Protein AF-A0A7V3RG57-F1 (afdb_monomer)

Solvent-accessible surface area (backbone atoms only — not comparable to full-atom values): 7496 Å² total; per-residue (Å²): 135,87,80,81,67,85,70,52,44,67,49,101,83,71,51,77,43,74,55,89,74,89,72,95,74,87,88,83,88,68,92,80,63,77,77,47,62,71,46,67,75,69,50,82,50,86,80,68,70,73,70,82,78,55,63,65,58,52,50,52,50,59,64,67,59,53,57,80,82,33,47,90,74,74,44,50,57,69,56,53,52,50,53,44,53,37,52,78,68,70,47,84,81,60,67,86,41,69,68,46,42,53,53,51,54,54,49,52,56,62,76,76,104

Sequence (113 aa):
MRHNDNKFDYDNQGIAHRKHIVVNRIRYIGKESNNIDESYVFGIDDDSYLEYENIEDFKQWILLLKPKDVRDKRISERELKRQKAKIRKGKQLNPKVKIIKILLQLYKEVELG

Structure (mmCIF, N/CA/C/O backbone):
data_AF-A0A7V3RG57-F1
#
_entry.id   AF-A0A7V3RG57-F1
#
loop_
_atom_site.group_PDB
_atom_site.id
_atom_site.type_symbol
_atom_site.label_atom_id
_atom_site.label_alt_id
_atom_site.label_comp_id
_atom_site.label_asym_id
_atom_site.label_entity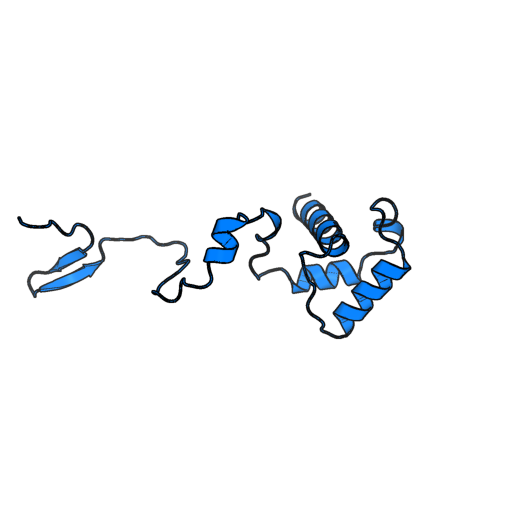_id
_atom_site.label_seq_id
_atom_site.pdbx_PDB_ins_code
_atom_site.Cartn_x
_atom_site.Cartn_y
_atom_site.Cartn_z
_atom_site.occupancy
_atom_site.B_iso_or_equiv
_atom_site.auth_seq_id
_atom_site.auth_comp_id
_atom_site.auth_asym_id
_atom_site.auth_atom_id
_atom_site.pdbx_PDB_model_num
ATOM 1 N N . MET A 1 1 ? -35.970 46.888 3.301 1.00 45.44 1 MET A N 1
ATOM 2 C CA . MET A 1 1 ? -35.795 45.666 2.488 1.00 45.44 1 MET A CA 1
ATOM 3 C C . MET A 1 1 ? -35.781 44.483 3.455 1.00 45.44 1 MET A C 1
ATOM 5 O O . MET A 1 1 ? -34.825 44.343 4.203 1.00 45.44 1 MET A O 1
ATOM 9 N N . ARG A 1 2 ? -36.894 43.744 3.596 1.00 48.59 2 ARG A N 1
ATOM 10 C CA . ARG A 1 2 ? -36.980 42.590 4.515 1.00 48.59 2 ARG A CA 1
ATOM 11 C C . ARG A 1 2 ? -36.276 41.406 3.849 1.00 48.59 2 ARG A C 1
ATOM 13 O O . ARG A 1 2 ? -36.762 40.910 2.839 1.00 48.59 2 ARG A O 1
ATOM 20 N N . HIS A 1 3 ? -35.134 40.989 4.384 1.00 51.72 3 HIS A N 1
ATOM 21 C CA . HIS A 1 3 ? -34.475 39.759 3.954 1.00 51.72 3 HIS A CA 1
ATOM 22 C C . HIS A 1 3 ? -35.269 38.582 4.527 1.00 51.72 3 HIS A C 1
ATOM 24 O O . HIS A 1 3 ? -35.301 38.393 5.739 1.00 51.72 3 HIS A O 1
ATOM 30 N N . ASN A 1 4 ? -35.971 37.843 3.668 1.00 55.81 4 ASN A N 1
ATOM 31 C CA . ASN A 1 4 ? -36.643 36.611 4.063 1.00 55.81 4 ASN A CA 1
ATOM 32 C C . ASN A 1 4 ? -35.574 35.533 4.301 1.00 55.81 4 ASN A C 1
ATOM 34 O O . ASN A 1 4 ? -35.022 34.991 3.340 1.00 55.81 4 ASN A O 1
ATOM 38 N N . ASP A 1 5 ? -35.233 35.275 5.563 1.00 55.19 5 ASP A N 1
ATOM 39 C CA . ASP A 1 5 ? -34.288 34.220 5.918 1.00 55.19 5 ASP A CA 1
ATOM 40 C C . ASP A 1 5 ? -34.995 32.859 5.888 1.00 55.19 5 ASP A C 1
ATOM 42 O O . ASP A 1 5 ? -35.575 32.395 6.865 1.00 55.19 5 ASP A O 1
ATOM 46 N N . ASN A 1 6 ? -34.954 32.211 4.724 1.00 61.53 6 ASN A N 1
ATOM 47 C CA . ASN A 1 6 ? -35.569 30.903 4.487 1.00 61.53 6 ASN A CA 1
ATOM 48 C C . ASN A 1 6 ? -34.869 29.734 5.212 1.00 61.53 6 ASN A C 1
ATOM 50 O O . ASN A 1 6 ? -35.263 28.589 4.996 1.00 61.53 6 ASN A O 1
ATOM 54 N N . LYS A 1 7 ? -33.826 29.971 6.021 1.00 58.88 7 LYS A N 1
ATOM 55 C CA . LYS A 1 7 ? -33.012 28.909 6.643 1.00 58.88 7 LYS A CA 1
ATOM 56 C C . LYS A 1 7 ? -33.567 28.384 7.971 1.00 58.88 7 LYS A C 1
ATOM 58 O O . LYS A 1 7 ? -33.205 27.278 8.374 1.00 58.88 7 LYS A O 1
ATOM 63 N N . PHE A 1 8 ? -34.435 29.144 8.633 1.00 62.72 8 PHE A N 1
ATOM 64 C CA . PHE A 1 8 ? -34.979 28.812 9.951 1.00 62.72 8 PHE A CA 1
ATOM 65 C C . PHE A 1 8 ? -36.493 29.021 9.973 1.00 62.72 8 PHE A C 1
ATOM 67 O O . PHE A 1 8 ? -37.012 29.895 9.281 1.00 62.72 8 PHE A O 1
ATOM 74 N N . ASP A 1 9 ? -37.192 28.201 10.750 1.00 67.00 9 ASP A N 1
ATOM 75 C CA . ASP A 1 9 ? -38.556 28.483 11.193 1.00 67.00 9 ASP A CA 1
ATOM 76 C C . ASP A 1 9 ? -38.505 29.002 12.626 1.00 67.00 9 ASP A C 1
ATOM 78 O O . ASP A 1 9 ? -37.597 28.662 13.378 1.00 67.00 9 ASP A O 1
ATOM 82 N N . TYR A 1 10 ? -39.469 29.823 13.018 1.00 69.81 10 TYR A N 1
ATOM 83 C CA . TYR A 1 10 ? -39.584 30.316 14.388 1.00 69.81 10 TYR A CA 1
ATOM 84 C C . TYR A 1 10 ? -40.902 29.832 14.974 1.00 69.81 10 TYR A C 1
ATOM 86 O O . TYR A 1 10 ? -41.928 29.877 14.294 1.00 69.81 10 TYR A O 1
ATOM 94 N N . ASP A 1 11 ? -40.881 29.372 16.223 1.00 71.88 11 ASP A N 1
ATOM 95 C CA . ASP A 1 11 ? -42.119 29.096 16.945 1.00 71.88 11 ASP A CA 1
ATOM 96 C C . ASP A 1 11 ? -42.743 30.377 17.524 1.00 71.88 11 ASP A C 1
ATOM 98 O O . ASP A 1 11 ? -42.155 31.463 17.522 1.00 71.88 11 ASP A O 1
ATOM 102 N N . ASN A 1 12 ? -43.961 30.242 18.051 1.00 70.81 12 ASN A N 1
ATOM 103 C CA . ASN A 1 12 ? -44.721 31.351 18.632 1.00 70.81 12 ASN A CA 1
ATOM 104 C C . ASN A 1 12 ? -44.100 31.913 19.929 1.00 70.81 12 ASN A C 1
ATOM 106 O O . ASN A 1 12 ? -44.636 32.867 20.489 1.00 70.81 12 ASN A O 1
ATOM 110 N N . GLN A 1 13 ? -43.000 31.330 20.418 1.00 71.69 13 GLN A N 1
ATOM 111 C CA . GLN A 1 13 ? -42.225 31.809 21.564 1.00 71.69 13 GLN A CA 1
ATOM 112 C C . GLN A 1 13 ? -40.908 32.478 21.130 1.00 71.69 13 GLN A C 1
ATOM 114 O O . GLN A 1 13 ? -40.136 32.929 21.975 1.00 71.69 13 GLN A O 1
ATOM 119 N N . GLY A 1 14 ? -40.663 32.598 19.818 1.00 61.56 14 GLY A N 1
ATOM 120 C CA . GLY A 1 14 ? -39.480 33.245 19.253 1.00 61.56 14 GLY A CA 1
ATOM 121 C C . GLY A 1 14 ? -38.242 32.349 19.207 1.00 61.56 14 GLY A C 1
ATOM 122 O O . GLY A 1 14 ? -37.143 32.850 18.965 1.00 61.56 14 GLY A O 1
ATOM 123 N N . ILE A 1 15 ? -38.390 31.039 19.420 1.00 62.75 15 ILE A N 1
ATOM 124 C CA . ILE A 1 15 ? -37.285 30.083 19.353 1.00 62.75 15 ILE A CA 1
ATOM 125 C C . ILE A 1 15 ? -37.128 29.614 17.905 1.00 62.75 15 ILE A C 1
ATOM 127 O O . ILE A 1 15 ? -38.085 29.198 17.250 1.00 62.75 15 ILE A O 1
ATOM 131 N N . ALA A 1 16 ? -35.898 29.708 17.396 1.0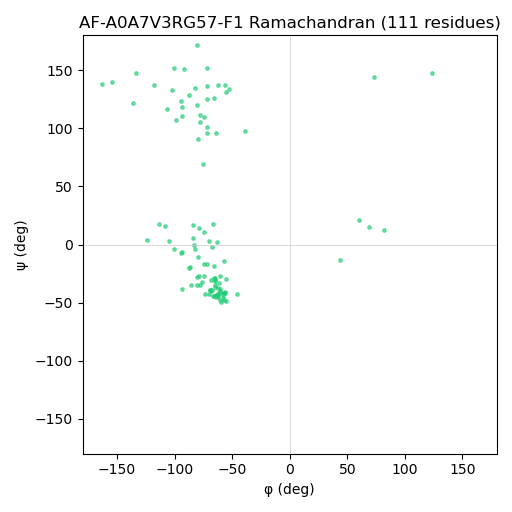0 62.12 16 ALA A N 1
ATOM 132 C CA . ALA A 1 16 ? -35.553 29.306 16.040 1.00 62.12 16 ALA A CA 1
ATOM 133 C C . ALA A 1 16 ? -35.360 27.786 15.950 1.00 62.12 16 ALA A C 1
ATOM 135 O O . ALA A 1 16 ? -34.453 27.222 16.565 1.00 62.12 16 ALA A O 1
ATOM 136 N N . HIS A 1 17 ? -36.164 27.137 15.118 1.00 60.38 17 HIS A N 1
ATOM 137 C CA . HIS A 1 17 ? -36.055 25.731 14.758 1.00 60.38 17 HIS A CA 1
ATOM 138 C C . HIS A 1 17 ? -35.423 25.610 13.368 1.00 60.38 17 HIS A C 1
ATOM 140 O O . HIS A 1 17 ? -35.782 26.314 12.422 1.00 60.38 17 HIS A O 1
ATOM 146 N N . ARG A 1 18 ? -34.437 24.718 13.215 1.00 59.56 18 ARG A N 1
ATOM 147 C CA . ARG A 1 18 ? -33.865 24.431 11.891 1.00 59.56 18 ARG A CA 1
ATOM 148 C C . ARG A 1 18 ? -34.932 23.770 11.023 1.00 59.56 18 ARG A C 1
ATOM 150 O O . ARG A 1 18 ? -35.449 22.719 11.394 1.00 59.56 18 ARG A O 1
ATOM 157 N N . LYS A 1 19 ? -35.184 24.336 9.840 1.00 60.31 19 LYS A N 1
ATOM 158 C CA . LYS A 1 19 ? -35.958 23.656 8.796 1.00 60.31 19 LYS A CA 1
ATOM 159 C C . LYS A 1 19 ? -35.319 22.310 8.501 1.00 60.31 19 LYS A C 1
ATOM 161 O O . LYS A 1 19 ? -34.106 22.238 8.336 1.00 60.31 19 LYS A O 1
ATOM 166 N N . HIS A 1 20 ? -36.145 21.272 8.483 1.00 56.34 20 HIS A N 1
ATOM 167 C CA . HIS A 1 20 ? -35.792 19.863 8.336 1.00 56.34 20 HIS A CA 1
ATOM 168 C C . HIS A 1 20 ? -34.652 19.635 7.328 1.00 56.34 20 HIS A C 1
ATOM 170 O O . HIS A 1 20 ? -34.881 19.563 6.122 1.00 56.34 20 HIS A O 1
ATOM 176 N N . ILE A 1 21 ? -33.420 19.488 7.824 1.00 55.78 21 ILE A N 1
ATOM 177 C CA . ILE A 1 21 ? -32.311 18.949 7.039 1.00 55.78 21 ILE A CA 1
ATOM 178 C C . ILE A 1 21 ? -32.194 17.481 7.432 1.00 55.78 21 ILE A C 1
ATOM 180 O O . ILE A 1 21 ? -31.762 17.163 8.538 1.00 55.78 21 ILE A O 1
ATOM 184 N N . VAL A 1 22 ? -32.597 16.581 6.537 1.00 55.78 22 VAL A N 1
ATOM 185 C CA . VAL A 1 22 ? -32.253 15.163 6.665 1.00 55.78 22 VAL A CA 1
ATOM 186 C C . VAL A 1 22 ? -30.811 15.030 6.192 1.00 55.78 22 VAL A C 1
ATOM 188 O O . VAL A 1 22 ? -30.518 15.166 5.006 1.00 55.78 22 VAL A O 1
ATOM 191 N N . VAL A 1 23 ? -29.892 14.860 7.138 1.00 54.00 23 VAL A N 1
ATOM 192 C CA . VAL A 1 23 ? -28.451 14.815 6.877 1.00 54.00 23 VAL A CA 1
ATOM 193 C C . VAL A 1 23 ? -27.965 13.380 7.018 1.00 54.00 23 VAL A C 1
ATOM 195 O O . VAL A 1 23 ? -27.983 12.843 8.119 1.00 54.00 23 VAL A O 1
ATOM 198 N N . ASN A 1 24 ? -27.464 12.784 5.934 1.00 56.16 24 ASN A N 1
ATOM 199 C CA . ASN A 1 24 ? -26.787 11.483 6.016 1.00 56.16 24 ASN A CA 1
ATOM 200 C C . ASN A 1 24 ? -25.343 11.606 6.536 1.00 56.16 24 ASN A C 1
ATOM 202 O O . ASN A 1 24 ? -24.834 10.664 7.131 1.00 56.16 24 ASN A O 1
ATOM 206 N N . ARG A 1 25 ? -24.675 12.757 6.341 1.00 46.97 25 ARG A N 1
ATOM 207 C CA . ARG A 1 25 ? -23.338 13.045 6.893 1.00 46.97 25 ARG A CA 1
ATOM 208 C C . ARG A 1 25 ? -23.020 14.544 6.849 1.00 46.97 25 ARG A C 1
ATOM 210 O O . ARG A 1 25 ? -23.292 15.210 5.854 1.00 46.97 25 ARG A O 1
ATOM 217 N N . ILE A 1 26 ? -22.418 15.070 7.915 1.00 56.78 26 ILE A N 1
ATOM 218 C CA . ILE A 1 26 ? -21.926 16.455 7.996 1.00 56.78 26 ILE A CA 1
ATOM 219 C C . ILE A 1 26 ? -20.447 16.450 7.601 1.00 56.78 26 ILE A C 1
ATOM 221 O O . ILE A 1 26 ? -19.669 15.721 8.210 1.00 56.78 26 ILE A O 1
ATOM 225 N N . ARG A 1 27 ? -20.050 17.237 6.588 1.00 58.16 27 ARG A N 1
ATOM 226 C CA . ARG A 1 27 ? -18.651 17.254 6.119 1.00 58.16 27 ARG A CA 1
ATOM 227 C C . ARG A 1 27 ? -17.797 18.342 6.768 1.00 58.16 27 ARG A C 1
ATOM 229 O O . ARG A 1 27 ? -16.662 18.044 7.101 1.00 58.16 27 ARG A O 1
ATOM 236 N N . TYR A 1 28 ? -18.322 19.549 7.011 1.00 55.53 28 TYR A N 1
ATOM 237 C CA . TYR A 1 28 ? -17.548 20.641 7.623 1.00 55.53 28 TYR A CA 1
ATOM 238 C C . TYR A 1 28 ? -18.439 21.647 8.364 1.00 55.53 28 TYR A C 1
ATOM 240 O O . TYR A 1 28 ? -19.501 22.023 7.868 1.00 55.53 28 TYR A O 1
ATOM 248 N N . ILE A 1 29 ? -17.985 22.119 9.530 1.00 52.97 29 ILE A N 1
ATOM 249 C CA . ILE A 1 29 ? -18.542 23.283 10.230 1.00 52.97 29 ILE A CA 1
ATOM 250 C C . ILE A 1 29 ? -17.369 24.140 10.718 1.00 52.97 29 ILE A C 1
ATOM 252 O O . ILE A 1 29 ? -16.559 23.667 11.505 1.00 52.97 29 ILE A O 1
ATOM 256 N N . GLY A 1 30 ? -17.311 25.404 10.291 1.00 39.06 30 GLY A N 1
ATOM 257 C CA . GLY A 1 30 ? -16.470 26.429 10.922 1.00 39.06 30 GLY A CA 1
ATOM 258 C C . GLY A 1 30 ? -15.476 27.132 9.994 1.00 39.06 30 GLY A C 1
ATOM 259 O O . GLY A 1 30 ? -14.936 26.551 9.056 1.00 39.06 30 GLY A O 1
ATOM 260 N N . LYS A 1 31 ? -15.218 28.413 10.293 1.00 53.97 31 LYS A N 1
AT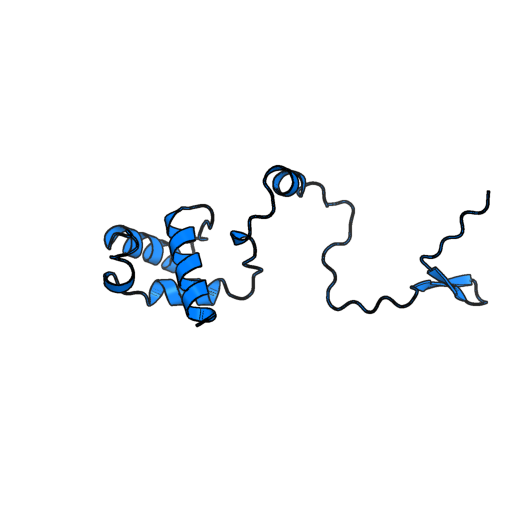OM 261 C CA . LYS A 1 31 ? -14.315 29.326 9.563 1.00 53.97 31 LYS A CA 1
ATOM 262 C C . LYS A 1 31 ? -12.827 28.916 9.563 1.00 53.97 31 LYS A C 1
ATOM 264 O O . LYS A 1 31 ? -12.020 29.608 8.959 1.00 53.97 31 LYS A O 1
ATOM 269 N N . GLU A 1 32 ? -12.469 27.779 10.156 1.00 49.22 32 GLU A N 1
ATOM 270 C CA . GLU A 1 32 ? -11.124 27.171 10.125 1.00 49.22 32 GLU A CA 1
ATOM 271 C C . GLU A 1 32 ? -10.830 26.417 8.811 1.00 49.22 32 GLU A C 1
ATOM 273 O O . GLU A 1 32 ? -9.854 25.684 8.691 1.00 49.22 32 GLU A O 1
ATOM 278 N N . SER A 1 33 ? -11.649 26.642 7.782 1.00 48.66 33 SER A N 1
ATOM 279 C CA . SER A 1 33 ? -11.482 26.161 6.402 1.00 48.66 33 SER A CA 1
ATOM 280 C C . SER A 1 33 ? -10.269 26.767 5.663 1.00 48.66 33 SER A C 1
ATOM 282 O O . SER A 1 33 ? -10.191 26.712 4.441 1.00 48.66 33 SER A O 1
ATOM 284 N N . ASN A 1 34 ? -9.308 27.354 6.377 1.00 48.25 34 ASN A N 1
ATOM 285 C CA . ASN A 1 34 ? -8.214 28.125 5.782 1.00 48.25 34 ASN A CA 1
ATOM 286 C C . ASN A 1 34 ? -7.033 27.268 5.287 1.00 48.25 34 ASN A C 1
ATOM 288 O O . ASN A 1 34 ? -6.081 27.812 4.747 1.00 48.25 34 ASN A O 1
ATOM 292 N N . ASN A 1 35 ? -7.093 25.941 5.448 1.00 50.00 35 ASN A N 1
ATOM 293 C CA . ASN A 1 35 ? -6.111 25.000 4.888 1.00 50.00 35 ASN A CA 1
ATOM 294 C C . ASN A 1 35 ? -6.666 24.169 3.713 1.00 50.00 35 ASN A C 1
ATOM 296 O O . ASN A 1 35 ? -6.085 23.150 3.350 1.00 50.00 35 ASN A O 1
ATOM 300 N N . ILE A 1 36 ? -7.791 24.582 3.116 1.00 50.34 36 ILE A N 1
ATOM 301 C CA . ILE A 1 36 ? -8.384 23.921 1.935 1.00 50.34 36 ILE A CA 1
ATOM 302 C C . ILE A 1 36 ? -7.909 24.578 0.621 1.00 50.34 36 ILE A C 1
ATOM 304 O O . ILE A 1 36 ? -8.168 24.063 -0.463 1.00 50.34 36 ILE A O 1
ATOM 308 N N . ASP A 1 37 ? -7.168 25.690 0.681 1.00 47.53 37 ASP A N 1
ATOM 309 C CA . ASP A 1 37 ? -6.670 26.359 -0.532 1.00 47.53 37 ASP A CA 1
ATOM 310 C C . ASP A 1 37 ? -5.672 25.488 -1.314 1.00 47.53 37 ASP A C 1
ATOM 312 O O . ASP A 1 37 ? -5.660 25.508 -2.545 1.00 47.53 37 ASP A O 1
ATOM 316 N N . GLU A 1 38 ? -4.894 24.634 -0.640 1.00 47.25 38 GLU A N 1
ATOM 317 C CA . GLU A 1 38 ? -3.998 23.704 -1.339 1.00 47.25 38 GLU A CA 1
ATOM 318 C C . GLU A 1 38 ? -4.759 22.611 -2.109 1.00 47.25 38 GLU A C 1
ATOM 320 O O . GLU A 1 38 ? -4.289 22.156 -3.154 1.00 47.25 38 GLU A O 1
ATOM 325 N N . SER A 1 39 ? -5.945 22.201 -1.641 1.00 44.34 39 SER A N 1
ATOM 326 C CA . SER A 1 39 ? -6.771 21.197 -2.326 1.00 44.34 39 SER A CA 1
ATOM 327 C C . SER A 1 39 ? -7.704 21.793 -3.383 1.00 44.34 39 SER A C 1
ATOM 329 O O . SER A 1 39 ? -8.101 21.071 -4.298 1.00 44.34 39 SER A O 1
ATOM 331 N N . TYR A 1 40 ? -8.001 23.097 -3.327 1.00 39.50 40 TYR A N 1
ATOM 332 C CA . TYR A 1 40 ? -8.743 23.794 -4.384 1.00 39.50 40 TYR A CA 1
ATOM 333 C C . TYR A 1 40 ? -7.871 24.075 -5.624 1.00 39.50 40 TYR A C 1
ATOM 335 O O . TYR A 1 40 ? -8.370 24.013 -6.745 1.00 39.50 40 TYR A O 1
ATOM 343 N N . VAL A 1 41 ? -6.560 24.313 -5.452 1.00 45.66 41 VAL A N 1
ATOM 344 C CA . VAL A 1 41 ? -5.631 24.606 -6.568 1.00 45.66 41 VAL A CA 1
ATOM 345 C C . VAL A 1 41 ? -5.210 23.353 -7.349 1.00 45.66 41 VAL A C 1
ATOM 347 O O . VAL A 1 41 ? -5.032 23.425 -8.563 1.00 45.66 41 VAL A O 1
ATOM 350 N N . PHE A 1 42 ? -5.062 22.199 -6.689 1.00 42.03 42 PHE A N 1
ATOM 351 C CA . PHE A 1 42 ? -4.577 20.966 -7.334 1.00 42.03 42 PHE A CA 1
ATOM 352 C C . PHE A 1 42 ? -5.670 19.959 -7.708 1.00 42.03 42 PHE A C 1
ATOM 354 O O . PHE A 1 42 ? -5.368 18.949 -8.342 1.00 42.03 42 PHE A O 1
ATOM 361 N N . GLY A 1 43 ? -6.926 20.243 -7.358 1.00 36.72 43 GLY A N 1
ATOM 362 C CA . GLY A 1 43 ? -8.016 19.287 -7.490 1.00 36.72 43 GLY A CA 1
ATOM 363 C C . GLY A 1 43 ? -7.927 18.182 -6.436 1.00 36.72 43 GLY A C 1
ATOM 364 O O . GLY A 1 43 ? -6.854 17.725 -6.033 1.00 36.72 43 GLY A O 1
ATOM 365 N N . ILE A 1 44 ? -9.089 17.742 -5.969 1.00 44.94 44 ILE A N 1
ATOM 366 C CA . ILE A 1 44 ? -9.216 16.520 -5.181 1.00 44.94 44 ILE A CA 1
ATOM 367 C C . ILE A 1 44 ? -8.988 15.368 -6.170 1.00 44.94 44 ILE A C 1
ATOM 369 O O . ILE A 1 44 ? -9.890 15.017 -6.921 1.00 44.94 44 ILE A O 1
ATOM 373 N N . ASP A 1 45 ? -7.756 14.855 -6.234 1.00 47.72 45 ASP A N 1
ATOM 374 C CA . ASP A 1 45 ? -7.384 13.674 -7.031 1.00 47.72 45 ASP A CA 1
ATOM 375 C C . ASP A 1 45 ? -8.287 12.503 -6.599 1.00 47.72 45 ASP A C 1
ATOM 377 O O . ASP A 1 45 ? -8.473 12.310 -5.395 1.00 47.72 45 ASP A O 1
ATOM 381 N N . ASP A 1 46 ? -8.824 11.694 -7.517 1.00 50.47 46 ASP A N 1
ATOM 382 C CA . ASP A 1 46 ? -9.637 10.499 -7.186 1.00 50.47 46 ASP A CA 1
ATOM 383 C C . ASP A 1 46 ? -8.868 9.495 -6.283 1.00 50.47 46 ASP A C 1
ATOM 385 O O . ASP A 1 46 ? -9.436 8.610 -5.633 1.00 50.47 46 ASP A O 1
ATOM 389 N N . ASP A 1 47 ? -7.547 9.664 -6.174 1.00 50.25 47 ASP A N 1
ATOM 390 C CA . ASP A 1 47 ? -6.659 8.965 -5.241 1.00 50.25 47 ASP A CA 1
ATOM 391 C C . ASP A 1 47 ? -6.764 9.435 -3.777 1.00 50.25 47 ASP A C 1
ATOM 393 O O . ASP A 1 47 ? -6.314 8.729 -2.873 1.00 50.25 47 ASP A O 1
ATOM 397 N N . SER A 1 48 ? -7.347 10.605 -3.511 1.00 47.53 48 SER A N 1
ATOM 398 C CA . SER A 1 48 ? -7.531 11.153 -2.156 1.00 47.53 48 SER A CA 1
ATOM 399 C C . SER A 1 48 ? -8.757 10.585 -1.429 1.00 47.53 48 SER A C 1
ATOM 401 O O . SER A 1 48 ? -8.938 10.828 -0.238 1.00 47.53 48 SER A O 1
ATOM 403 N N . TYR A 1 49 ? -9.541 9.752 -2.121 1.00 47.72 49 TYR A N 1
ATOM 404 C CA . TYR A 1 49 ? -10.732 9.060 -1.621 1.00 47.72 49 TYR A CA 1
ATOM 405 C C . TYR A 1 49 ? -10.445 7.874 -0.682 1.00 47.72 49 TYR A C 1
ATOM 407 O O . TYR A 1 49 ? -11.362 7.122 -0.360 1.00 47.72 49 TYR A O 1
ATOM 415 N N . LEU A 1 50 ? -9.205 7.681 -0.209 1.00 52.28 50 LEU A N 1
ATOM 416 C CA . LEU A 1 50 ? -8.981 6.856 0.985 1.00 52.28 50 LEU A CA 1
ATOM 417 C C . LEU A 1 50 ? -9.403 7.670 2.219 1.00 52.28 50 LEU A C 1
ATOM 419 O O . LEU A 1 50 ? -8.584 8.121 3.020 1.00 52.28 50 LEU A O 1
ATOM 423 N N . GLU A 1 51 ? -10.708 7.892 2.359 1.00 48.91 51 GLU A N 1
ATOM 424 C CA . GLU A 1 51 ? -11.283 8.294 3.634 1.00 48.91 51 GLU A CA 1
ATOM 425 C C . GLU A 1 51 ? -11.068 7.137 4.614 1.00 48.91 51 GLU A C 1
ATOM 427 O O . GLU A 1 51 ? -11.804 6.166 4.582 1.00 48.91 51 GLU A O 1
ATOM 432 N N . TYR A 1 52 ? -9.995 7.235 5.404 1.00 47.50 52 TYR A N 1
ATOM 433 C CA . TYR A 1 52 ? -9.772 6.774 6.785 1.00 47.50 52 TYR A CA 1
ATOM 434 C C . TYR A 1 52 ? -10.222 5.381 7.287 1.00 47.50 52 TYR A C 1
ATOM 436 O O . TYR A 1 52 ? -9.712 4.980 8.331 1.00 47.50 52 TYR A O 1
ATOM 444 N N . GLU A 1 53 ? -11.065 4.606 6.606 1.00 53.53 53 GLU A N 1
ATOM 445 C CA . GLU A 1 53 ? -11.582 3.329 7.116 1.00 53.53 53 GLU A CA 1
ATOM 446 C C . GLU A 1 53 ? -10.649 2.141 6.826 1.00 53.53 53 GLU A C 1
ATOM 448 O O . GLU A 1 53 ? -10.469 1.305 7.703 1.00 53.53 53 GLU A O 1
ATOM 453 N N . ASN A 1 54 ? -9.947 2.107 5.682 1.00 70.94 54 ASN A N 1
ATOM 454 C CA . ASN A 1 54 ? -9.215 0.903 5.236 1.00 70.94 54 ASN A CA 1
ATOM 455 C C . ASN A 1 54 ? -7.679 1.006 5.197 1.00 70.94 54 ASN A C 1
ATOM 457 O O . ASN A 1 54 ? -6.996 0.212 4.550 1.00 70.94 54 ASN A O 1
ATOM 461 N N . ILE A 1 55 ? -7.080 1.986 5.885 1.00 79.12 55 ILE A N 1
ATOM 462 C CA . ILE A 1 55 ? -5.614 2.166 5.861 1.00 79.12 55 ILE A CA 1
ATOM 463 C C . ILE A 1 55 ? -4.883 0.975 6.497 1.00 79.12 55 ILE A C 1
ATOM 465 O O . ILE A 1 55 ? -3.789 0.616 6.053 1.00 79.12 55 ILE A O 1
ATOM 469 N N . GLU A 1 56 ? -5.444 0.389 7.555 1.00 84.62 56 GLU A N 1
ATOM 470 C CA . GLU A 1 56 ? -4.810 -0.742 8.232 1.00 84.62 56 GLU A CA 1
ATOM 471 C C . GLU A 1 56 ? -4.930 -2.023 7.401 1.00 84.62 56 GLU A C 1
ATOM 473 O O . GLU A 1 56 ? -3.919 -2.691 7.184 1.00 84.62 56 GLU A O 1
ATOM 478 N N . ASP A 1 57 ? -6.094 -2.283 6.811 1.00 87.31 57 ASP A N 1
ATOM 479 C CA . ASP A 1 57 ? -6.314 -3.412 5.901 1.00 87.31 57 ASP A CA 1
ATOM 480 C C . ASP A 1 57 ? -5.425 -3.312 4.659 1.00 87.31 57 ASP A C 1
ATOM 482 O O . ASP A 1 57 ? -4.743 -4.275 4.299 1.00 87.31 57 ASP A O 1
ATOM 486 N N . PHE A 1 58 ? -5.278 -2.111 4.093 1.00 87.25 58 PHE A N 1
ATOM 487 C CA . PHE A 1 58 ? -4.324 -1.850 3.017 1.00 87.25 58 PHE A CA 1
ATOM 488 C C . PHE A 1 58 ? -2.876 -2.175 3.421 1.00 87.25 58 PHE A C 1
ATOM 490 O O . PHE A 1 58 ? -2.131 -2.801 2.660 1.00 87.25 58 PHE A O 1
ATOM 497 N N . LYS A 1 59 ? -2.442 -1.791 4.630 1.00 89.94 59 LYS A N 1
ATOM 498 C CA . LYS A 1 59 ? -1.101 -2.145 5.128 1.00 89.94 59 LYS A CA 1
ATOM 499 C C . LYS A 1 59 ? -0.947 -3.654 5.294 1.00 89.94 59 LYS A C 1
ATOM 501 O O . LYS A 1 59 ? 0.099 -4.184 4.912 1.00 89.94 59 LYS A O 1
ATOM 506 N N . GLN A 1 60 ? -1.946 -4.337 5.852 1.00 91.44 60 GLN A N 1
ATOM 507 C CA . GLN A 1 60 ? -1.917 -5.792 6.020 1.00 91.44 60 GLN A CA 1
ATOM 508 C C . GLN A 1 60 ? -1.866 -6.497 4.665 1.00 91.44 60 GLN A C 1
ATOM 510 O O . GLN A 1 60 ? -1.024 -7.373 4.457 1.00 91.44 60 GLN A O 1
ATOM 515 N N . TRP A 1 61 ? -2.655 -6.039 3.698 1.00 92.81 61 TRP A N 1
ATOM 516 C CA . TRP A 1 61 ? -2.615 -6.526 2.327 1.00 92.81 61 TRP A CA 1
ATOM 517 C C . TRP A 1 61 ? -1.223 -6.360 1.701 1.00 92.81 61 TRP A C 1
ATOM 519 O O . TRP A 1 61 ? -0.653 -7.330 1.191 1.00 92.81 61 TRP A O 1
ATOM 529 N N . ILE A 1 62 ? -0.587 -5.186 1.849 1.00 91.81 62 ILE A N 1
ATOM 530 C CA . ILE A 1 62 ? 0.805 -4.989 1.407 1.00 91.81 62 ILE A CA 1
ATOM 531 C C . ILE A 1 62 ? 1.743 -5.997 2.086 1.00 91.81 62 ILE A C 1
ATOM 533 O O . ILE A 1 62 ? 2.650 -6.531 1.441 1.00 91.81 62 ILE A O 1
ATOM 537 N N . LEU A 1 63 ? 1.571 -6.273 3.383 1.00 94.00 63 LEU A N 1
ATOM 538 C CA . LEU A 1 63 ? 2.403 -7.235 4.110 1.00 94.00 63 LEU A CA 1
ATOM 539 C C . LEU A 1 63 ? 2.232 -8.674 3.601 1.00 94.00 63 LEU A C 1
ATOM 541 O O . LEU A 1 63 ? 3.218 -9.421 3.634 1.00 94.00 63 LEU A O 1
ATOM 545 N N . LEU A 1 64 ? 1.067 -9.032 3.059 1.00 94.81 64 LEU A N 1
ATOM 546 C CA . LEU A 1 64 ? 0.767 -10.353 2.497 1.00 94.81 64 LEU A CA 1
ATOM 547 C C . LEU A 1 64 ? 1.291 -10.555 1.064 1.00 94.81 64 LEU A C 1
ATOM 549 O O . LEU A 1 64 ? 1.654 -11.679 0.712 1.00 94.81 64 LEU A O 1
ATOM 553 N N . LEU A 1 65 ? 1.428 -9.488 0.266 1.00 93.38 65 LEU A N 1
ATOM 554 C CA . LEU A 1 65 ? 1.875 -9.561 -1.137 1.00 93.38 65 LEU A CA 1
ATOM 555 C C . LEU A 1 65 ? 3.190 -10.327 -1.332 1.00 93.38 65 LEU A C 1
ATOM 557 O O . LEU A 1 65 ? 4.189 -10.051 -0.656 1.00 93.38 65 LEU A O 1
ATOM 561 N N . LYS A 1 66 ? 3.264 -11.226 -2.316 1.00 93.31 66 LYS A N 1
ATOM 562 C CA . LYS A 1 66 ? 4.530 -11.869 -2.691 1.00 93.31 66 LYS A CA 1
ATOM 563 C C . LYS A 1 66 ? 5.207 -11.061 -3.804 1.00 93.31 66 LYS A C 1
ATOM 565 O O . LYS A 1 66 ? 4.529 -10.455 -4.626 1.00 93.31 66 LYS A O 1
ATOM 570 N N . PRO A 1 67 ? 6.552 -11.071 -3.904 1.00 90.88 67 PRO A N 1
ATOM 571 C CA . PRO A 1 67 ? 7.261 -10.340 -4.960 1.00 90.88 67 PRO A CA 1
ATOM 572 C C . PRO A 1 67 ? 6.810 -10.698 -6.382 1.00 90.88 67 PRO A C 1
ATOM 574 O O . PRO A 1 67 ? 6.867 -9.857 -7.270 1.00 90.88 67 PRO A O 1
ATOM 577 N N . LYS A 1 68 ? 6.346 -11.937 -6.588 1.00 91.06 68 LYS A N 1
ATOM 578 C CA . LYS A 1 68 ? 5.796 -12.408 -7.864 1.00 91.06 68 LYS A CA 1
ATOM 579 C C . LYS A 1 68 ? 4.501 -11.695 -8.277 1.00 91.06 68 LYS A C 1
ATOM 581 O O . LYS A 1 68 ? 4.304 -11.523 -9.470 1.00 91.06 68 LYS A O 1
ATOM 586 N N . ASP A 1 69 ? 3.690 -11.246 -7.317 1.00 88.12 69 ASP A N 1
ATOM 587 C CA . ASP A 1 69 ? 2.367 -10.648 -7.557 1.00 88.12 69 ASP A CA 1
ATOM 588 C C . ASP A 1 69 ? 2.468 -9.172 -7.988 1.00 88.12 69 ASP A C 1
ATOM 590 O O . ASP A 1 69 ? 1.485 -8.566 -8.390 1.00 88.12 69 ASP A O 1
ATOM 594 N N . VAL A 1 70 ? 3.661 -8.573 -7.870 1.00 89.31 70 VAL A N 1
ATOM 595 C CA . VAL A 1 70 ? 3.915 -7.161 -8.209 1.00 89.31 70 VAL A CA 1
ATOM 596 C C . VAL A 1 70 ? 5.044 -6.977 -9.227 1.00 89.31 70 VAL A C 1
ATOM 598 O O . VAL A 1 70 ? 5.443 -5.848 -9.534 1.00 89.31 70 VAL A O 1
ATOM 601 N N . ARG A 1 71 ? 5.603 -8.083 -9.734 1.00 88.38 71 ARG A N 1
ATOM 602 C CA . ARG A 1 71 ? 6.775 -8.073 -10.623 1.00 88.38 71 ARG A CA 1
ATOM 603 C C . ARG A 1 71 ? 6.434 -7.491 -11.995 1.00 88.38 71 ARG A C 1
ATOM 605 O O . ARG A 1 71 ? 7.226 -6.738 -12.558 1.00 88.38 71 ARG A O 1
ATOM 612 N N . ASP A 1 72 ? 5.254 -7.818 -12.500 1.00 89.62 72 ASP A N 1
ATOM 613 C CA . ASP A 1 72 ? 4.630 -7.282 -13.713 1.00 89.62 72 ASP A CA 1
ATOM 614 C C . ASP A 1 72 ? 4.277 -5.790 -13.575 1.00 89.62 72 ASP A C 1
ATOM 616 O O . ASP A 1 72 ? 4.363 -5.027 -14.538 1.00 89.62 72 ASP A O 1
ATOM 620 N N . LYS A 1 73 ? 4.007 -5.330 -12.350 1.00 88.25 73 LYS A N 1
ATOM 621 C CA . LYS A 1 73 ? 3.683 -3.930 -12.024 1.00 88.25 73 LYS A CA 1
ATOM 622 C C . LYS A 1 73 ? 4.916 -3.036 -11.822 1.00 88.25 73 LYS A C 1
ATOM 624 O O . LYS A 1 73 ? 4.815 -1.938 -11.276 1.0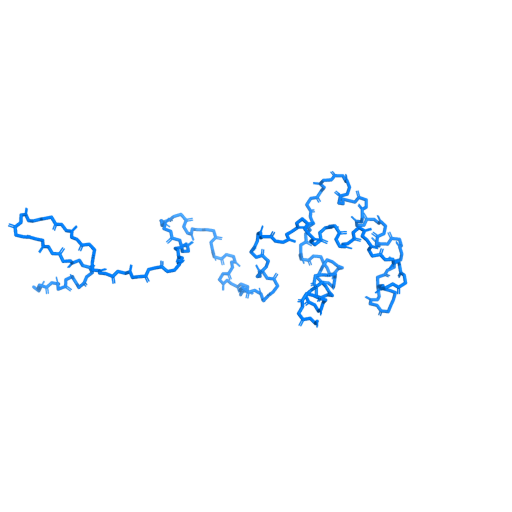0 88.25 73 LYS A O 1
ATOM 629 N N . ARG A 1 74 ? 6.095 -3.480 -12.283 1.00 89.06 74 ARG A N 1
ATOM 630 C CA .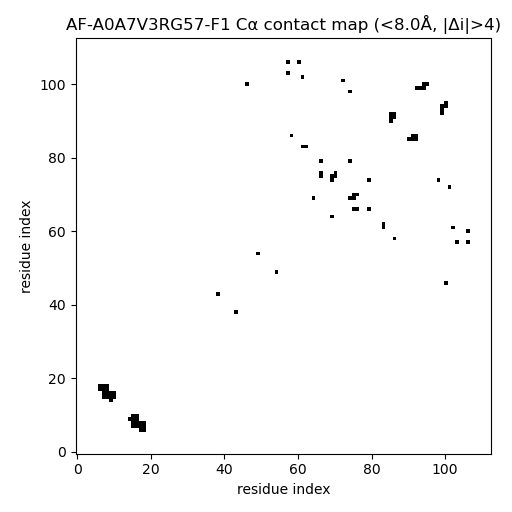 ARG A 1 74 ? 7.390 -2.767 -12.193 1.00 89.06 74 ARG A CA 1
ATOM 631 C C . ARG A 1 74 ? 7.846 -2.457 -10.758 1.00 89.06 74 ARG A C 1
ATOM 633 O O . ARG A 1 74 ? 8.689 -1.581 -10.556 1.00 89.06 74 ARG A O 1
ATOM 640 N N . ILE A 1 75 ? 7.337 -3.176 -9.758 1.00 91.75 75 ILE A N 1
ATOM 641 C CA . ILE A 1 75 ? 7.811 -3.068 -8.376 1.00 91.75 75 ILE A CA 1
ATOM 642 C C . ILE A 1 75 ? 8.885 -4.134 -8.162 1.00 91.75 75 ILE A C 1
ATOM 644 O O . ILE A 1 75 ? 8.641 -5.333 -8.279 1.00 91.75 75 ILE A O 1
ATOM 648 N N . SER A 1 76 ? 10.103 -3.695 -7.841 1.00 91.75 76 SER A N 1
ATOM 649 C CA . SER A 1 76 ? 11.182 -4.632 -7.524 1.00 91.75 76 SER A CA 1
ATOM 650 C C . SER A 1 76 ? 10.962 -5.292 -6.161 1.00 91.75 76 SER A C 1
ATOM 652 O O . SER A 1 76 ? 10.418 -4.687 -5.235 1.00 91.75 76 SER A O 1
ATOM 654 N N . GLU A 1 77 ? 11.477 -6.510 -5.993 1.00 93.25 77 GLU A N 1
ATOM 655 C CA . GLU A 1 77 ? 11.430 -7.218 -4.709 1.00 93.25 77 GLU A CA 1
ATOM 656 C C . GLU A 1 77 ? 12.0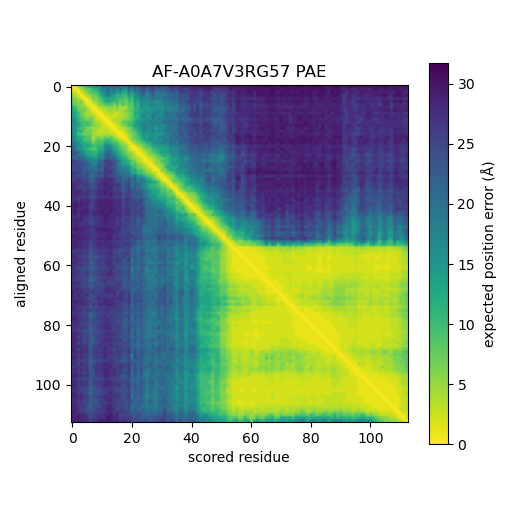70 -6.407 -3.571 1.00 93.25 77 GLU A C 1
ATOM 658 O O . GLU A 1 77 ? 11.545 -6.365 -2.455 1.00 93.25 77 GLU A O 1
ATOM 663 N N . ARG A 1 78 ? 13.197 -5.737 -3.848 1.00 93.81 78 ARG A N 1
ATOM 664 C CA . ARG A 1 78 ? 13.897 -4.896 -2.864 1.00 93.81 78 ARG A CA 1
ATOM 665 C C . ARG A 1 78 ? 13.019 -3.740 -2.401 1.00 93.81 78 ARG A C 1
ATOM 667 O O . ARG A 1 78 ? 12.965 -3.452 -1.207 1.00 93.81 78 ARG A O 1
ATOM 674 N N . GLU A 1 79 ? 12.317 -3.108 -3.333 1.00 93.00 79 GLU A N 1
ATOM 675 C CA . GLU A 1 79 ? 11.443 -1.983 -3.024 1.00 93.00 79 GLU A CA 1
ATOM 676 C C . GLU A 1 79 ? 10.208 -2.437 -2.239 1.00 93.00 79 GLU A C 1
ATOM 678 O O . GLU A 1 79 ? 9.900 -1.841 -1.208 1.00 93.00 79 GLU A O 1
ATOM 683 N N . LEU A 1 80 ? 9.579 -3.556 -2.619 1.00 93.94 80 LEU A N 1
ATOM 684 C CA . LEU A 1 80 ? 8.489 -4.149 -1.836 1.00 93.94 80 LEU A CA 1
ATOM 685 C C . LEU A 1 80 ? 8.943 -4.458 -0.399 1.00 93.94 80 LEU A C 1
ATOM 687 O O . LEU A 1 80 ? 8.279 -4.064 0.561 1.00 93.94 80 LEU A O 1
ATOM 691 N N . LYS A 1 81 ? 10.112 -5.095 -0.223 1.00 94.56 81 LYS A N 1
ATOM 692 C CA . LYS A 1 81 ? 10.693 -5.366 1.107 1.00 94.56 81 LYS A CA 1
ATOM 693 C C . LYS A 1 81 ? 10.915 -4.083 1.908 1.00 94.56 81 LYS A C 1
ATOM 695 O O . LYS A 1 81 ? 10.614 -4.049 3.102 1.00 94.56 81 LYS A O 1
ATOM 700 N N . ARG A 1 82 ? 11.402 -3.016 1.267 1.00 93.56 82 ARG A N 1
ATOM 701 C CA . ARG A 1 82 ? 11.614 -1.710 1.904 1.00 93.56 82 ARG A CA 1
ATOM 702 C C . ARG A 1 82 ? 10.302 -1.104 2.394 1.00 93.56 82 ARG A C 1
ATOM 704 O O . ARG A 1 82 ? 10.263 -0.598 3.515 1.00 93.56 82 ARG A O 1
ATOM 711 N N . GLN A 1 83 ? 9.240 -1.162 1.593 1.00 91.69 83 GLN A N 1
ATOM 712 C CA . GLN A 1 83 ? 7.930 -0.643 1.994 1.00 91.69 83 GLN A CA 1
ATOM 713 C C . GLN A 1 83 ? 7.332 -1.467 3.143 1.00 91.69 83 GLN A C 1
ATOM 715 O O . GLN A 1 83 ? 6.953 -0.890 4.160 1.00 91.69 83 GLN A O 1
ATOM 720 N N . LYS A 1 84 ? 7.392 -2.806 3.082 1.00 94.50 84 LYS A N 1
ATOM 721 C CA . LYS A 1 84 ? 6.995 -3.679 4.205 1.00 94.50 84 LYS A CA 1
ATOM 722 C C . LYS A 1 84 ? 7.752 -3.357 5.495 1.00 94.50 84 LYS A C 1
ATOM 724 O O . LYS A 1 84 ? 7.163 -3.313 6.572 1.00 94.50 84 LYS A O 1
ATOM 729 N N . ALA A 1 85 ? 9.057 -3.098 5.403 1.00 95.25 85 ALA A N 1
ATOM 730 C CA . ALA A 1 85 ? 9.863 -2.724 6.560 1.00 95.25 85 ALA A CA 1
ATOM 731 C C . ALA A 1 85 ? 9.449 -1.369 7.160 1.00 95.25 85 ALA A C 1
ATOM 733 O O . ALA A 1 85 ? 9.508 -1.208 8.376 1.00 95.25 85 ALA A O 1
ATOM 734 N N . LYS A 1 86 ? 9.020 -0.396 6.343 1.00 91.25 86 LYS A N 1
ATOM 735 C CA . LYS A 1 86 ? 8.476 0.878 6.844 1.00 91.25 86 LYS A CA 1
ATOM 736 C C . LYS A 1 86 ? 7.157 0.669 7.588 1.00 91.25 86 LYS A C 1
ATOM 738 O O . LYS A 1 86 ? 7.017 1.209 8.681 1.00 91.25 86 LYS A O 1
ATOM 743 N N . ILE A 1 87 ? 6.260 -0.153 7.038 1.00 90.94 87 ILE A N 1
ATOM 744 C CA . ILE A 1 87 ? 4.966 -0.492 7.653 1.00 90.94 87 ILE A CA 1
ATOM 745 C C . ILE A 1 87 ? 5.179 -1.147 9.020 1.00 90.94 87 ILE A C 1
ATOM 747 O O . ILE A 1 87 ? 4.633 -0.681 10.012 1.00 90.94 87 ILE A O 1
ATOM 751 N N . ARG A 1 88 ? 6.056 -2.158 9.106 1.00 92.31 88 ARG A N 1
ATOM 752 C CA . ARG A 1 88 ? 6.385 -2.833 10.378 1.00 92.31 88 ARG A CA 1
ATOM 753 C C . ARG A 1 88 ? 6.983 -1.903 11.434 1.00 92.31 88 ARG A C 1
ATOM 755 O O . ARG A 1 88 ? 6.853 -2.168 12.619 1.00 92.31 88 ARG A O 1
ATOM 762 N N . LYS A 1 89 ? 7.646 -0.825 11.010 1.00 93.62 89 LYS A N 1
ATOM 763 C CA . LYS A 1 89 ? 8.183 0.219 11.898 1.00 93.62 89 LYS A CA 1
ATOM 764 C C . LYS A 1 89 ? 7.138 1.274 12.285 1.00 93.62 89 LYS A C 1
ATOM 766 O O . LYS A 1 89 ? 7.510 2.281 12.874 1.00 93.62 89 LYS A O 1
ATOM 771 N N . GLY A 1 90 ? 5.873 1.099 11.897 1.00 85.31 90 GLY A N 1
ATOM 772 C CA . GLY A 1 90 ? 4.796 2.053 12.162 1.00 85.31 90 GLY A CA 1
ATOM 773 C C . GLY A 1 90 ? 4.921 3.367 11.388 1.00 85.31 90 GLY A C 1
ATOM 774 O O . GLY A 1 90 ? 4.266 4.346 11.735 1.00 85.31 90 GLY A O 1
ATOM 775 N N . LYS A 1 91 ? 5.764 3.434 10.345 1.00 85.06 91 LYS A N 1
ATOM 776 C CA . LYS A 1 91 ? 5.888 4.657 9.543 1.00 85.06 91 LYS A CA 1
ATOM 777 C C . LYS A 1 91 ? 4.644 4.849 8.685 1.00 85.06 91 LYS A C 1
ATOM 779 O O . LYS A 1 91 ? 4.198 3.915 8.019 1.00 85.06 91 LYS A O 1
ATOM 784 N N . GLN A 1 92 ? 4.148 6.083 8.639 1.00 78.62 92 GLN A N 1
ATOM 785 C CA . GLN A 1 92 ? 3.078 6.456 7.722 1.00 78.62 92 GLN A CA 1
ATOM 786 C C . GLN A 1 92 ? 3.523 6.277 6.265 1.00 78.62 92 GLN A C 1
ATOM 788 O O . GLN A 1 92 ? 4.653 6.605 5.885 1.00 78.62 92 GLN A O 1
ATOM 793 N N . LEU A 1 93 ? 2.621 5.728 5.452 1.00 80.94 93 LEU A N 1
ATOM 794 C CA . LEU A 1 93 ? 2.800 5.622 4.011 1.00 80.94 93 LEU A CA 1
ATOM 795 C C . LEU A 1 93 ? 2.407 6.952 3.374 1.00 80.94 93 LEU A C 1
ATOM 797 O O . LEU A 1 93 ? 1.374 7.520 3.709 1.00 80.94 93 LEU A O 1
ATOM 801 N N . ASN A 1 94 ? 3.227 7.439 2.446 1.00 79.19 94 ASN A N 1
ATOM 802 C CA . ASN A 1 94 ? 2.904 8.639 1.688 1.00 79.19 94 ASN A CA 1
ATOM 803 C C . ASN A 1 94 ? 2.222 8.231 0.367 1.00 79.19 94 ASN A C 1
ATOM 805 O O . ASN A 1 94 ? 2.913 7.690 -0.505 1.00 79.19 94 ASN A O 1
ATOM 809 N N . PRO A 1 95 ? 0.914 8.500 0.188 1.00 75.25 95 PRO A N 1
ATOM 810 C CA . PRO A 1 95 ? 0.169 8.110 -1.009 1.00 75.25 95 PRO A CA 1
ATOM 811 C C . PRO A 1 95 ? 0.644 8.826 -2.277 1.00 75.25 95 PRO A C 1
ATOM 813 O O . PRO A 1 95 ? 0.440 8.316 -3.370 1.00 75.25 95 PRO 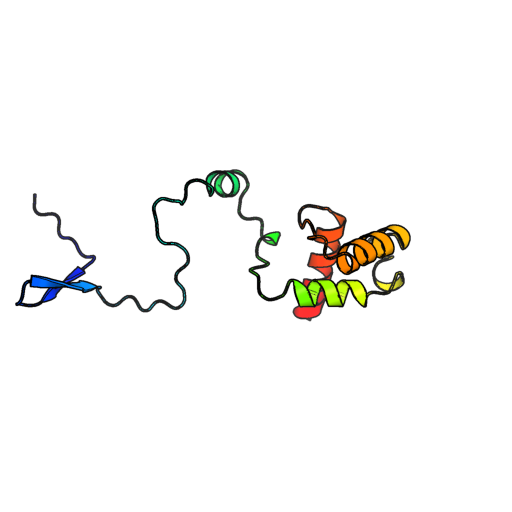A O 1
ATOM 816 N N . LYS A 1 96 ? 1.361 9.954 -2.171 1.00 76.94 96 LYS A N 1
ATOM 817 C CA . LYS A 1 96 ? 1.933 10.655 -3.336 1.00 76.94 96 LYS A CA 1
ATOM 818 C C . LYS A 1 96 ? 3.113 9.903 -3.963 1.00 76.94 96 LYS A C 1
ATOM 820 O O . LYS A 1 96 ? 3.506 10.188 -5.092 1.00 76.94 96 LYS A O 1
ATOM 825 N N . VAL A 1 97 ? 3.708 8.942 -3.251 1.00 84.00 97 VAL A N 1
ATOM 826 C CA . VAL A 1 97 ? 4.828 8.150 -3.773 1.00 84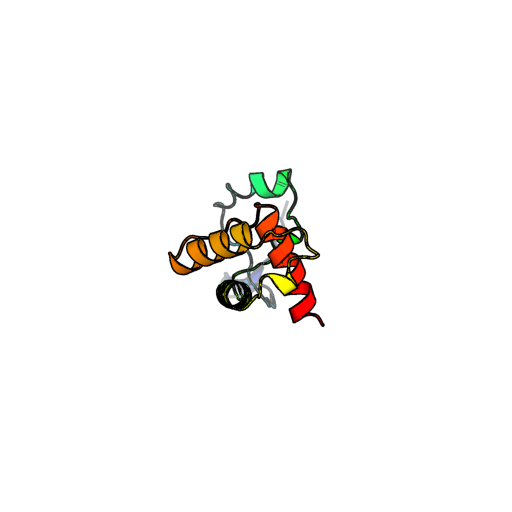.00 97 VAL A CA 1
ATOM 827 C C . VAL A 1 97 ? 4.312 7.188 -4.839 1.00 84.00 97 VAL A C 1
ATOM 829 O O . VAL A 1 97 ? 3.457 6.356 -4.558 1.00 84.00 97 VAL A O 1
ATOM 832 N N . LYS A 1 98 ? 4.903 7.231 -6.039 1.00 86.56 98 LYS A N 1
ATOM 833 C CA . LYS A 1 98 ? 4.500 6.425 -7.209 1.00 86.56 98 LYS A CA 1
ATOM 834 C C . LYS A 1 98 ? 4.243 4.943 -6.905 1.00 86.56 98 LYS A C 1
ATOM 836 O O . LYS A 1 98 ? 3.273 4.379 -7.385 1.00 86.56 98 LYS A O 1
ATOM 841 N N . ILE A 1 99 ? 5.099 4.309 -6.103 1.00 88.38 99 ILE A N 1
ATOM 842 C CA . ILE A 1 99 ? 4.941 2.892 -5.727 1.00 88.38 99 ILE A CA 1
ATOM 843 C C . ILE A 1 99 ? 3.711 2.679 -4.841 1.00 88.38 99 ILE A C 1
ATOM 845 O O . ILE A 1 99 ? 3.014 1.686 -5.007 1.00 88.38 99 ILE A O 1
ATOM 849 N N . ILE A 1 100 ? 3.442 3.603 -3.916 1.00 86.50 100 ILE A N 1
ATOM 850 C CA . ILE A 1 100 ? 2.256 3.537 -3.060 1.00 86.50 100 ILE A CA 1
ATOM 851 C C . ILE A 1 100 ? 0.998 3.766 -3.898 1.00 86.50 100 ILE A C 1
ATOM 853 O O . ILE A 1 100 ? 0.056 3.007 -3.724 1.00 86.50 100 ILE A O 1
ATOM 857 N N . LYS A 1 101 ? 1.017 4.696 -4.867 1.00 86.38 101 LYS A N 1
ATOM 858 C CA . LYS A 1 101 ? -0.076 4.852 -5.847 1.00 86.38 101 LYS A CA 1
ATOM 859 C C . LYS A 1 101 ? -0.374 3.550 -6.595 1.00 86.38 101 LYS A C 1
ATOM 861 O O . LYS A 1 101 ? -1.518 3.123 -6.637 1.00 86.38 101 LYS A O 1
ATOM 866 N N . ILE A 1 102 ? 0.658 2.879 -7.119 1.00 88.75 102 ILE A N 1
ATOM 867 C CA . ILE A 1 102 ? 0.492 1.595 -7.823 1.00 88.75 102 ILE A CA 1
ATOM 868 C C . ILE A 1 102 ? -0.108 0.534 -6.891 1.00 88.75 102 ILE A C 1
ATOM 870 O O . ILE A 1 102 ? -1.062 -0.134 -7.266 1.00 88.75 102 ILE A O 1
ATOM 874 N N . LEU A 1 103 ? 0.424 0.381 -5.673 1.00 88.94 103 LEU A N 1
ATOM 875 C CA . LEU A 1 103 ? -0.106 -0.580 -4.697 1.00 88.94 103 LEU A CA 1
ATOM 876 C C . LEU A 1 103 ? -1.564 -0.284 -4.330 1.00 88.94 103 LEU A C 1
ATOM 878 O O . LEU A 1 103 ? -2.350 -1.209 -4.174 1.00 88.94 103 LEU A O 1
ATOM 882 N N . LEU A 1 104 ? -1.918 0.992 -4.215 1.00 87.56 104 LEU A N 1
ATOM 883 C CA . LEU A 1 104 ? -3.265 1.446 -3.886 1.00 87.56 104 LEU A CA 1
ATOM 884 C C . LEU A 1 104 ? -4.251 1.172 -5.026 1.00 87.56 104 LEU A C 1
ATOM 886 O O . LEU A 1 104 ? -5.362 0.720 -4.773 1.00 8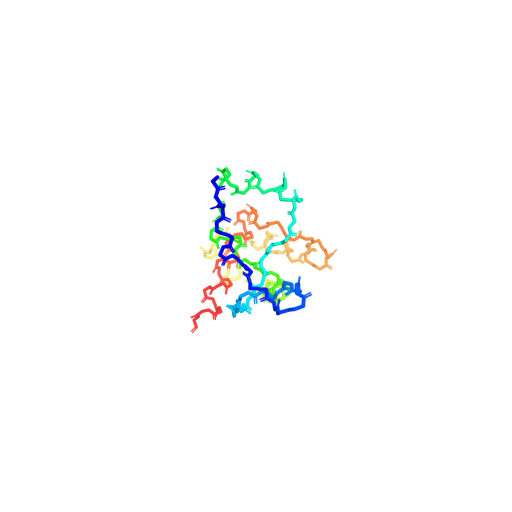7.56 104 LEU A O 1
ATOM 890 N N . GLN A 1 105 ? -3.828 1.363 -6.276 1.00 85.81 105 GLN A N 1
ATOM 891 C CA . GLN A 1 105 ? -4.621 0.993 -7.446 1.00 85.81 105 GLN A CA 1
ATOM 892 C C . GLN A 1 105 ? -4.875 -0.521 -7.503 1.00 85.81 105 GLN A C 1
ATOM 894 O O . GLN A 1 105 ? -6.012 -0.941 -7.684 1.00 85.81 105 GLN A O 1
ATOM 899 N N . LEU A 1 106 ? -3.843 -1.338 -7.264 1.00 88.06 106 LEU A N 1
ATOM 900 C CA . LEU A 1 106 ? -3.978 -2.800 -7.217 1.00 88.06 106 LEU A CA 1
ATOM 901 C C . LEU A 1 106 ? -4.903 -3.269 -6.091 1.00 88.06 106 LEU A C 1
ATOM 903 O O . LEU A 1 106 ? -5.651 -4.222 -6.266 1.00 88.06 106 LEU A O 1
ATOM 907 N N . TYR A 1 107 ? -4.851 -2.609 -4.936 1.00 87.62 107 TYR A N 1
ATOM 908 C CA . TYR A 1 107 ? -5.730 -2.922 -3.815 1.00 87.62 107 TYR A CA 1
ATOM 909 C C . TYR A 1 107 ? -7.200 -2.655 -4.159 1.00 87.62 107 TYR A C 1
ATOM 911 O O . TYR A 1 107 ? -8.042 -3.520 -3.945 1.00 87.62 107 TYR A O 1
ATOM 919 N N . LYS A 1 108 ? -7.491 -1.502 -4.779 1.00 84.00 108 LYS A N 1
ATOM 920 C CA . LYS A 1 108 ? -8.839 -1.164 -5.265 1.00 84.00 108 LYS A CA 1
ATOM 921 C C . LYS A 1 108 ? -9.348 -2.167 -6.309 1.00 84.00 108 LYS A C 1
ATOM 923 O O . LYS A 1 108 ? -10.514 -2.531 -6.267 1.00 84.00 108 LYS A O 1
ATOM 928 N N . GLU A 1 109 ? -8.487 -2.629 -7.220 1.00 83.94 109 GLU A N 1
ATOM 929 C CA . GLU A 1 109 ? -8.840 -3.666 -8.207 1.00 83.94 109 GLU A CA 1
ATOM 930 C C . GLU A 1 109 ? -9.238 -4.996 -7.542 1.00 83.94 109 GLU A C 1
ATOM 932 O O . GLU A 1 109 ? -10.102 -5.693 -8.062 1.00 83.94 109 GLU A O 1
ATOM 937 N N . VAL A 1 110 ? -8.633 -5.340 -6.399 1.00 83.88 110 VAL A N 1
ATOM 938 C CA . VAL A 1 110 ? -8.939 -6.568 -5.644 1.00 83.88 110 VAL A CA 1
ATOM 939 C C . VAL A 1 110 ? -10.191 -6.424 -4.773 1.00 83.88 110 VAL A C 1
ATOM 941 O O . VAL A 1 110 ? -10.911 -7.398 -4.616 1.00 83.88 110 VAL A O 1
ATOM 944 N N . GLU A 1 111 ? -10.465 -5.250 -4.196 1.00 75.38 111 GLU A N 1
ATOM 945 C CA . GLU A 1 111 ? -11.686 -5.036 -3.396 1.00 75.38 111 GLU A CA 1
ATOM 946 C C . GLU A 1 111 ? -12.961 -4.914 -4.243 1.00 75.38 111 GLU A C 1
ATOM 948 O O . GLU A 1 111 ? -14.052 -5.194 -3.751 1.00 75.38 111 GLU A O 1
ATOM 953 N N . LEU A 1 112 ? -12.839 -4.467 -5.496 1.00 61.72 112 LEU A N 1
ATOM 954 C CA . LEU A 1 112 ? -13.972 -4.251 -6.405 1.00 61.72 112 LEU A CA 1
ATOM 955 C C . LEU A 1 112 ? -14.265 -5.441 -7.336 1.00 61.72 112 LEU A C 1
ATOM 957 O O . LEU A 1 112 ? -15.255 -5.386 -8.070 1.00 61.72 112 LEU A O 1
ATOM 961 N N . GLY A 1 113 ? -13.405 -6.464 -7.351 1.00 52.22 113 GLY A N 1
ATOM 962 C CA . GLY A 1 113 ? -13.527 -7.665 -8.189 1.00 52.22 113 GLY A CA 1
ATOM 963 C C . GLY A 1 113 ? -13.998 -8.877 -7.404 1.00 52.22 113 GLY A C 1
ATOM 964 O O . GLY A 1 113 ? -14.856 -9.609 -7.944 1.00 52.22 113 GLY A O 1
#

Organism: NCBI:txid2052148

Radius of gyration: 22.86 Å; Cα contacts (8 Å, |Δi|>4): 46; chains: 1; bounding box: 59×58×35 Å

pLDDT: mean 71.34, std 18.5, range [36.72, 95.25]

Secondary structure (DSSP, 8-state):
-----TTEEE-TTSPEEEP----S-----STTGGG-HHHHHH---GGGG--SSSHHHHHHHHHH--GGGGTTTT--HHHHHHHHHHHHTTPPP-TTSHHHHHHHHHHHHHH--

Mean predicted aligned error: 16.2 Å

Foldseek 3Di:
DDDPPPQWDADPVRDTDGDDDPDPDDDDDDPPCPPCPVCVVPDPPPLVPPPDDCPVVLLVVLLPDDQVNCVVVVQHPVNSVVSNVCVVVVHDDDCVDPVNVSSSVVVVVVVVD